Protein AF-A0AAU9CE22-F1 (afdb_monomer_lite)

Organism: NCBI:txid2894156

Radius of gyration: 19.75 Å; c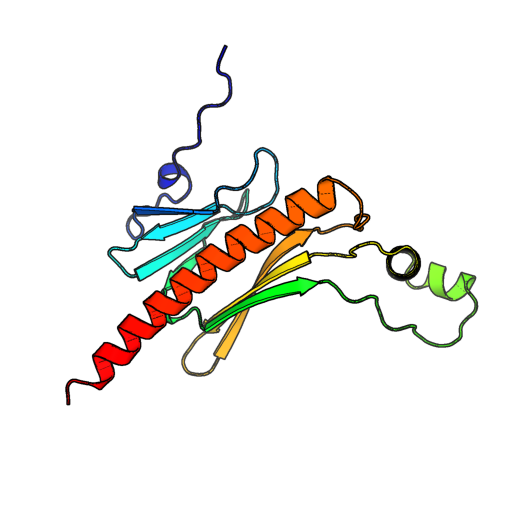hains: 1; bounding box: 42×53×62 Å

pLDDT: mean 87.09, std 14.14, range [36.0, 98.38]

Sequence (170 aa):
MGLFGHKDPQKVFNGPEFTVTSVLFEPPRLSMLPWVVEDASRGLWAVRFPGCEPAVFCDADLLACQIVERAPEPEGNNRDLAARIMANPAAVSRGNAAEKGCCLGLSVALAVRSGAEGVARLEIPVITREVSRDSLAFKSLSGYAEELKGSMDAVIARGAAKSGGAERKE

Foldseek 3Di:
DPPDDDPDVCVVQDDPPADFPDWLADDPPPDQFWTWTDPVVQQKIWTGGVPDHIDIAHLLQWADKDKDFDDQDPPPDPDDPVVVCVVPVPSVVLVVLVVVQWGAWIWIWIFGDDPDPDTDIDIGTQGNGTGHCVDPSVVVSVVSSVSSRVSSVVSNVVSVVVVVVVVPPD

Secondary structure (DSSP, 8-state):
----PPP-HHHHS--TT----EEEE-PPTT--PPEEEEETTTTEEEEE-TTSPPEEEEGGGEEEEEEEEPPPPP--SS--HHHHHHH-HHHHHHHHHHHTTEE--EEEEEEEEETTTEEEEEEEEEE-S-EETTSHHHHHHHHHHHHHHHHHHHHHHHHHHHHHHHTT--

Structure (mmCIF, N/CA/C/O backbone):
data_AF-A0AAU9CE22-F1
#
_entry.id   AF-A0AAU9CE22-F1
#
loop_
_atom_site.group_PDB
_atom_site.id
_atom_site.type_symbol
_atom_site.label_atom_id
_atom_site.label_alt_id
_atom_site.label_comp_id
_atom_site.label_asym_id
_atom_site.label_entity_id
_atom_site.label_seq_id
_atom_site.pdbx_PDB_ins_code
_atom_site.Cartn_x
_atom_site.Cartn_y
_atom_site.Cartn_z
_atom_site.occupancy
_atom_site.B_iso_or_equiv
_atom_site.auth_seq_id
_atom_site.auth_comp_id
_atom_site.auth_asym_id
_atom_site.auth_atom_id
_atom_site.pdbx_PDB_model_num
ATOM 1 N N . MET A 1 1 ? 0.820 35.426 2.625 1.00 39.53 1 MET A N 1
ATOM 2 C CA . MET A 1 1 ? 1.483 34.119 2.422 1.00 39.53 1 MET A CA 1
ATOM 3 C C . MET A 1 1 ? 0.728 33.076 3.229 1.00 39.53 1 MET A C 1
ATOM 5 O O . MET A 1 1 ? 0.456 33.350 4.387 1.00 39.53 1 MET A O 1
ATOM 9 N N . GLY A 1 2 ? 0.366 31.936 2.632 1.00 42.81 2 GLY A N 1
ATOM 10 C CA . GLY A 1 2 ? -0.298 30.828 3.338 1.00 42.81 2 GLY A CA 1
ATOM 11 C C . GLY A 1 2 ? -1.346 30.086 2.502 1.00 42.81 2 GLY A C 1
ATOM 12 O O . GLY A 1 2 ? -2.432 29.821 2.993 1.00 42.81 2 GLY A O 1
ATOM 13 N N . LEU A 1 3 ? -1.063 29.785 1.229 1.00 44.53 3 LEU A N 1
ATOM 14 C CA . LEU A 1 3 ? -2.034 29.202 0.282 1.00 44.53 3 LEU A CA 1
ATOM 15 C C . LEU A 1 3 ? -2.324 27.701 0.483 1.00 44.53 3 LEU A C 1
ATOM 17 O O . LEU A 1 3 ? -3.051 27.112 -0.308 1.00 44.53 3 LEU A O 1
ATOM 21 N N . PHE A 1 4 ? -1.793 27.068 1.532 1.00 53.06 4 PHE A N 1
ATOM 22 C CA . PHE A 1 4 ? -1.958 25.630 1.751 1.00 53.06 4 PHE A CA 1
ATOM 23 C C . PHE A 1 4 ? -2.010 25.304 3.246 1.00 53.06 4 PHE A C 1
ATOM 25 O O . PHE A 1 4 ? -1.014 24.865 3.830 1.00 53.06 4 PHE A O 1
ATOM 32 N N . GLY A 1 5 ? -3.168 25.543 3.865 1.00 53.00 5 GLY A N 1
ATOM 33 C CA . GLY A 1 5 ? -3.475 24.992 5.185 1.00 53.00 5 GLY A CA 1
ATOM 34 C C . GLY A 1 5 ? -3.489 23.461 5.136 1.00 53.00 5 GLY A C 1
ATOM 35 O O . GLY A 1 5 ? -3.856 22.881 4.111 1.00 53.00 5 GLY A O 1
ATOM 36 N N . HIS A 1 6 ? -3.058 22.809 6.219 1.00 60.03 6 HIS A N 1
ATOM 37 C CA . HIS A 1 6 ? -3.251 21.367 6.388 1.00 60.03 6 HIS A CA 1
ATOM 38 C C . HIS A 1 6 ? -4.737 21.042 6.198 1.00 60.03 6 HIS A C 1
ATOM 40 O O . HIS A 1 6 ? -5.604 21.754 6.715 1.00 60.03 6 HIS A O 1
ATOM 46 N N . LYS A 1 7 ? -5.041 20.018 5.393 1.00 66.94 7 LYS A N 1
ATOM 47 C CA . LYS A 1 7 ? -6.426 19.578 5.222 1.00 66.94 7 LYS A CA 1
ATOM 48 C C . LYS A 1 7 ? -6.851 18.921 6.526 1.00 66.94 7 LYS A C 1
ATOM 50 O O . LYS A 1 7 ? -6.201 17.988 6.973 1.00 66.94 7 LYS A O 1
ATOM 55 N N . ASP A 1 8 ? -7.930 19.424 7.113 1.00 79.25 8 ASP A N 1
ATOM 56 C CA . ASP A 1 8 ? -8.574 18.796 8.261 1.00 79.25 8 ASP A CA 1
ATOM 57 C C . ASP A 1 8 ? -8.996 17.365 7.871 1.00 79.25 8 ASP A C 1
ATOM 59 O O . ASP A 1 8 ? -9.853 17.217 6.988 1.00 79.25 8 ASP A O 1
ATOM 63 N N . PRO A 1 9 ? -8.386 16.320 8.461 1.00 78.00 9 PRO A N 1
ATOM 64 C CA . PRO A 1 9 ? -8.634 14.942 8.061 1.00 78.00 9 PRO A CA 1
ATOM 65 C C . PRO A 1 9 ? -10.088 14.535 8.317 1.00 78.00 9 PRO A C 1
ATOM 67 O O . PRO A 1 9 ? -10.634 13.758 7.538 1.00 78.00 9 PRO A O 1
ATOM 70 N N . GLN A 1 10 ? -10.777 15.122 9.305 1.00 81.56 10 GLN A N 1
ATOM 71 C CA . GLN A 1 10 ? -12.192 14.822 9.539 1.00 81.56 10 GLN A CA 1
ATOM 72 C C . GLN A 1 10 ? -13.051 15.208 8.328 1.00 81.56 10 GLN A C 1
ATOM 74 O O . GLN A 1 10 ? -13.906 14.435 7.902 1.00 81.56 10 GLN A O 1
ATOM 79 N N . LYS A 1 11 ? -12.765 16.353 7.692 1.00 76.69 11 LYS A N 1
ATOM 80 C CA . LYS A 1 11 ? -13.483 16.799 6.482 1.00 76.69 11 LYS A CA 1
ATOM 81 C C . LYS A 1 11 ? -13.253 15.885 5.282 1.00 76.69 11 LYS A C 1
ATOM 83 O O . LYS A 1 11 ? -14.065 15.875 4.360 1.00 76.69 11 LYS A O 1
ATOM 88 N N . VAL A 1 12 ? -12.147 15.142 5.275 1.00 71.81 12 VAL A N 1
ATOM 89 C CA . VAL A 1 12 ? -11.807 14.181 4.220 1.00 71.81 12 VAL A CA 1
ATOM 90 C C . VAL A 1 12 ? -12.605 12.878 4.383 1.00 71.81 12 VAL A C 1
ATOM 92 O O . VAL A 1 12 ? -12.948 12.255 3.379 1.00 71.81 12 VAL A O 1
ATOM 95 N N . PHE A 1 13 ? -12.965 12.497 5.611 1.00 74.75 13 PHE A N 1
ATOM 96 C CA . PHE A 1 13 ? -13.646 11.234 5.944 1.00 74.75 13 PHE A CA 1
ATOM 97 C C . PHE A 1 13 ? -15.099 11.411 6.422 1.00 74.75 13 PHE A C 1
ATOM 99 O O . PHE A 1 13 ? -15.637 10.524 7.075 1.00 74.75 13 PHE A O 1
ATOM 106 N N . ASN A 1 14 ? -15.745 12.540 6.100 1.00 65.50 14 ASN A N 1
ATOM 107 C CA . ASN A 1 14 ? -17.093 12.881 6.570 1.00 65.50 14 ASN A CA 1
ATOM 108 C C . ASN A 1 14 ? -18.111 11.728 6.414 1.00 65.50 14 ASN A C 1
ATOM 110 O O . ASN A 1 14 ? -18.531 11.409 5.304 1.00 65.50 14 ASN A O 1
ATOM 114 N N . GLY A 1 15 ? -18.562 11.179 7.546 1.00 60.97 15 GLY A N 1
ATOM 115 C CA . GLY A 1 15 ? -19.659 10.219 7.662 1.00 60.97 15 GLY A CA 1
ATOM 116 C C . GLY A 1 15 ? -20.106 10.086 9.128 1.00 60.97 15 GLY A C 1
ATOM 117 O O . GLY A 1 15 ? -19.284 10.272 10.024 1.00 60.97 15 GLY A O 1
ATOM 118 N N . PRO A 1 16 ? -21.390 9.793 9.414 1.00 59.00 16 PRO A N 1
ATOM 119 C CA . PRO A 1 16 ? -21.904 9.712 10.789 1.00 59.00 16 PRO A CA 1
ATOM 120 C C . PRO A 1 16 ? -21.331 8.530 11.588 1.00 59.00 16 PRO A C 1
ATOM 122 O O . PRO A 1 16 ? -21.406 8.518 12.812 1.00 59.00 16 PRO A O 1
ATOM 125 N N . GLU A 1 17 ? -20.741 7.549 10.903 1.00 76.06 17 GLU A N 1
ATOM 126 C CA . GLU A 1 17 ? -20.229 6.311 11.486 1.00 76.06 17 GLU A CA 1
ATOM 127 C C . GLU A 1 17 ? -18.696 6.234 11.487 1.00 76.06 17 GLU A C 1
ATOM 129 O O . GLU A 1 17 ? -18.153 5.136 11.579 1.00 76.06 17 GLU A O 1
ATOM 134 N N . PHE A 1 18 ? -17.968 7.349 11.402 1.00 85.94 18 PHE A N 1
ATOM 135 C CA . PHE A 1 18 ? -16.509 7.329 11.535 1.00 85.94 18 PHE A CA 1
ATOM 136 C C . PHE A 1 18 ? -15.982 8.655 12.091 1.00 85.94 18 PHE A C 1
ATOM 138 O O . PHE A 1 18 ? -16.210 9.719 11.512 1.00 85.94 18 PHE A O 1
ATOM 145 N N . THR A 1 19 ? -15.264 8.597 13.215 1.00 90.19 19 THR A N 1
ATOM 146 C CA . THR A 1 19 ? -14.616 9.770 13.815 1.00 90.19 19 THR A CA 1
ATOM 147 C C . THR A 1 19 ? -13.109 9.613 13.737 1.00 90.19 19 THR A C 1
ATOM 149 O O . THR A 1 19 ? -12.551 8.687 14.315 1.00 90.19 19 THR A O 1
ATOM 152 N N . VAL A 1 20 ? -12.433 10.535 13.053 1.00 91.88 20 VAL A N 1
ATOM 153 C CA . VAL A 1 20 ? -10.973 10.534 12.977 1.00 91.88 20 VAL A CA 1
ATOM 154 C C . VAL A 1 20 ? -10.410 10.868 14.357 1.00 91.88 20 VAL A C 1
ATOM 156 O O . VAL A 1 20 ? -10.461 12.014 14.802 1.00 91.88 20 VAL A O 1
ATOM 159 N N . THR A 1 21 ? -9.850 9.869 15.033 1.00 92.56 21 THR A N 1
ATOM 160 C CA . THR A 1 21 ? -9.135 10.049 16.303 1.00 92.56 21 THR A CA 1
ATOM 161 C C . THR A 1 21 ? -7.649 10.293 16.088 1.00 92.56 21 THR A C 1
ATOM 163 O O . THR A 1 21 ? -7.027 11.008 16.870 1.00 92.56 21 THR A O 1
ATOM 166 N N . SER A 1 22 ? -7.063 9.705 15.041 1.00 92.88 22 SER A N 1
ATOM 167 C CA . SER A 1 22 ? -5.667 9.941 14.676 1.00 92.88 22 SER A CA 1
ATOM 168 C C . SER A 1 22 ? -5.425 9.703 13.179 1.00 92.88 22 SER A C 1
ATOM 170 O O . SER A 1 22 ? -6.244 9.099 12.477 1.00 92.88 22 SER A O 1
ATOM 172 N N . VAL A 1 23 ? -4.304 10.226 12.681 1.00 94.62 23 VAL A N 1
ATOM 173 C CA . VAL A 1 23 ? -3.848 10.034 11.302 1.00 94.62 23 VAL A CA 1
ATOM 174 C C . VAL A 1 23 ? -2.765 8.963 11.306 1.00 94.62 23 VAL A C 1
ATOM 176 O O . VAL A 1 23 ? -1.726 9.139 11.936 1.00 94.62 23 VAL A O 1
ATOM 179 N N . LEU A 1 24 ? -3.012 7.866 10.591 1.00 96.19 24 LEU A N 1
ATOM 180 C CA . LEU A 1 24 ? -2.061 6.764 10.434 1.00 96.19 24 LEU A CA 1
ATOM 181 C C . LEU A 1 24 ? -1.057 7.032 9.312 1.00 96.19 24 LEU A C 1
ATOM 183 O O . LEU A 1 24 ? 0.073 6.558 9.374 1.00 96.19 24 LEU A O 1
ATOM 187 N N . PHE A 1 25 ? -1.478 7.764 8.281 1.00 96.19 25 PHE A N 1
ATOM 188 C CA . PHE A 1 25 ? -0.624 8.195 7.183 1.00 96.19 25 PHE A CA 1
ATOM 189 C C . PHE A 1 25 ? -1.209 9.447 6.513 1.00 96.19 25 PHE A C 1
ATOM 191 O O . PHE A 1 25 ? -2.344 9.429 6.018 1.00 96.19 25 PHE A O 1
ATOM 198 N N . GLU A 1 26 ? -0.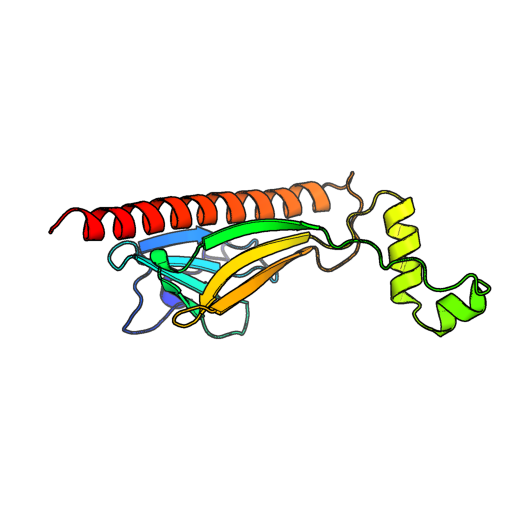425 10.529 6.489 1.00 93.31 26 GLU A N 1
ATOM 199 C CA . GLU A 1 26 ? -0.729 11.749 5.733 1.00 93.31 26 GLU A CA 1
ATOM 200 C C . GLU A 1 26 ? 0.029 11.710 4.395 1.00 93.31 26 GLU A C 1
ATOM 202 O O . GLU A 1 26 ? 1.261 11.745 4.379 1.00 93.31 26 GLU A O 1
ATOM 207 N N . PRO A 1 27 ? -0.670 11.655 3.248 1.00 91.31 27 PRO A N 1
ATOM 208 C CA . PRO A 1 27 ? -0.008 11.567 1.965 1.00 91.31 27 PRO A CA 1
ATOM 209 C C . PRO A 1 27 ? 0.721 12.878 1.644 1.00 91.31 27 PRO A C 1
ATOM 211 O O . PRO A 1 27 ? 0.196 13.973 1.891 1.00 91.31 27 PRO A O 1
ATOM 214 N N . PRO A 1 28 ? 1.886 12.801 0.980 1.00 90.06 28 PRO A N 1
ATOM 215 C CA . PRO A 1 28 ? 2.575 13.975 0.471 1.00 90.06 28 PRO A CA 1
ATOM 216 C C . PRO A 1 28 ? 1.665 14.802 -0.432 1.00 90.06 28 PRO A C 1
ATOM 218 O O . PRO A 1 28 ? 0.849 14.275 -1.201 1.00 90.06 28 PRO A O 1
ATOM 221 N N . ARG A 1 29 ? 1.839 16.124 -0.386 1.00 84.88 29 ARG A N 1
ATOM 222 C CA . ARG A 1 29 ? 1.069 17.048 -1.225 1.00 84.88 29 ARG A CA 1
ATOM 223 C C . ARG A 1 29 ? 1.241 16.697 -2.702 1.00 84.88 29 ARG A C 1
ATOM 225 O O . ARG A 1 29 ? 2.346 16.414 -3.149 1.00 84.88 29 ARG A O 1
ATOM 232 N N . LEU A 1 30 ? 0.139 16.776 -3.450 1.00 82.75 30 LEU A N 1
ATOM 233 C CA . LEU A 1 30 ? 0.073 16.476 -4.888 1.00 82.75 30 LEU A CA 1
ATOM 234 C C . LEU A 1 30 ? 0.407 15.016 -5.259 1.00 82.75 30 LEU A C 1
ATOM 236 O O . LEU A 1 30 ? 0.545 14.715 -6.443 1.00 82.75 30 LEU A O 1
ATOM 240 N N . SER A 1 31 ? 0.506 14.104 -4.286 1.00 87.25 31 SER A N 1
ATOM 241 C CA . SER A 1 31 ? 0.623 12.670 -4.557 1.00 87.25 31 SER A CA 1
ATOM 242 C C . SER A 1 31 ? -0.745 12.023 -4.808 1.00 87.25 31 SER A C 1
ATOM 244 O O . SER A 1 31 ? -1.791 12.579 -4.469 1.00 87.25 31 SER A O 1
ATOM 246 N N . MET A 1 32 ? -0.725 10.827 -5.402 1.00 89.50 32 MET A N 1
ATOM 247 C CA . MET A 1 32 ? -1.904 9.959 -5.548 1.00 89.50 32 MET A CA 1
ATOM 248 C C . MET A 1 32 ? -2.066 8.982 -4.374 1.00 89.50 32 MET A C 1
ATOM 250 O O . MET A 1 32 ? -2.943 8.120 -4.407 1.00 89.50 32 MET A O 1
ATOM 254 N N . LEU A 1 33 ? -1.211 9.094 -3.352 1.00 94.31 33 LEU A N 1
ATOM 255 C CA . LEU A 1 33 ? -1.285 8.247 -2.172 1.00 94.31 33 LEU A CA 1
ATOM 256 C C . LEU A 1 33 ? -2.545 8.574 -1.361 1.00 94.31 33 LEU A C 1
ATOM 258 O O . LEU A 1 33 ? -2.980 9.732 -1.329 1.00 94.31 33 LEU A O 1
ATOM 262 N N . PRO A 1 34 ? -3.155 7.568 -0.720 1.00 94.31 34 PRO A N 1
ATOM 263 C CA . PRO A 1 34 ? -4.359 7.782 0.050 1.00 94.31 34 PRO A CA 1
ATOM 264 C C . PRO A 1 34 ? -4.043 8.431 1.395 1.00 94.31 34 PRO A C 1
ATOM 266 O O . PRO A 1 34 ? -2.941 8.309 1.923 1.00 94.31 34 PRO A O 1
ATOM 269 N N . TRP A 1 35 ? -5.053 9.059 1.982 1.00 94.12 35 TRP A N 1
ATOM 270 C CA . TRP A 1 35 ? -5.068 9.261 3.426 1.00 94.12 35 TRP A CA 1
ATOM 271 C C . TRP A 1 35 ? -5.380 7.949 4.127 1.00 94.12 35 TRP A C 1
ATOM 273 O O . TRP A 1 35 ? -6.249 7.207 3.659 1.00 94.12 35 TRP A O 1
ATOM 283 N N . VAL A 1 36 ? -4.722 7.706 5.260 1.00 96.06 36 VAL A N 1
ATOM 284 C CA . VAL A 1 36 ? -5.076 6.610 6.165 1.00 96.06 36 VAL A CA 1
ATOM 285 C C . VAL A 1 36 ? -5.255 7.158 7.571 1.00 96.06 36 VAL A C 1
ATOM 287 O O . VAL A 1 36 ? -4.404 7.879 8.090 1.00 96.06 36 VAL A O 1
ATOM 290 N N . VAL A 1 37 ? -6.390 6.847 8.179 1.00 95.38 37 VAL A N 1
ATOM 291 C CA . VAL A 1 37 ? -6.817 7.389 9.473 1.00 95.38 37 VAL A CA 1
ATOM 292 C C . VAL A 1 37 ? -7.449 6.290 10.313 1.00 95.38 37 VAL A C 1
ATOM 294 O O . VAL A 1 37 ? -7.853 5.257 9.781 1.00 95.38 37 VAL A O 1
ATOM 297 N N . GLU A 1 38 ? -7.574 6.525 11.613 1.00 94.75 38 GLU A N 1
ATOM 298 C CA . GLU A 1 38 ? -8.258 5.611 12.527 1.00 94.75 38 GLU A CA 1
ATOM 299 C C . GLU A 1 38 ? -9.334 6.300 13.358 1.00 94.75 38 GLU A C 1
ATOM 301 O O . GLU A 1 38 ? -9.226 7.479 13.700 1.00 94.75 38 GLU A O 1
ATOM 306 N N . ASP A 1 39 ? -10.335 5.499 13.712 1.00 94.25 39 ASP A N 1
ATOM 307 C CA . ASP A 1 39 ? -11.249 5.695 14.827 1.00 94.25 39 ASP A CA 1
ATOM 308 C C . ASP A 1 39 ? -10.901 4.638 15.889 1.00 94.25 39 ASP A C 1
ATOM 310 O O . ASP A 1 39 ? -11.462 3.535 15.949 1.00 94.25 39 ASP A O 1
ATOM 314 N N . ALA A 1 40 ? -9.914 4.959 16.725 1.00 92.12 40 ALA A N 1
ATOM 315 C CA . ALA A 1 40 ? -9.377 4.052 17.735 1.00 92.12 40 ALA A CA 1
ATOM 316 C C . ALA A 1 40 ? -10.434 3.648 18.775 1.00 92.12 40 ALA A C 1
ATOM 318 O O . ALA A 1 40 ? -10.374 2.541 19.320 1.00 92.12 40 ALA A O 1
ATOM 319 N N . SER A 1 41 ? -11.421 4.522 19.016 1.00 90.94 41 SER A N 1
ATOM 320 C CA . SER A 1 41 ? -12.513 4.287 19.965 1.00 90.94 41 SER A CA 1
ATOM 321 C C . SER A 1 41 ? -13.394 3.109 19.552 1.00 90.94 41 SER A C 1
ATOM 323 O O . SER A 1 41 ? -13.925 2.395 20.403 1.00 90.94 41 SER A O 1
ATOM 325 N N . ARG A 1 42 ? -13.487 2.861 18.242 1.00 91.25 42 ARG A N 1
ATOM 326 C CA . ARG A 1 42 ? -14.291 1.787 17.651 1.00 91.25 42 ARG A CA 1
ATOM 327 C C . ARG A 1 42 ? -13.454 0.674 17.035 1.00 91.25 42 ARG A C 1
ATOM 329 O O . ARG A 1 42 ? -14.011 -0.336 16.622 1.00 91.25 42 ARG A O 1
ATOM 336 N N . GLY A 1 43 ? -12.129 0.823 17.023 1.00 94.12 43 GLY A N 1
ATOM 337 C CA . GLY A 1 43 ? -11.225 -0.130 16.380 1.00 94.12 43 GLY A CA 1
ATOM 338 C C . GLY A 1 43 ? -11.453 -0.202 14.877 1.00 94.12 43 GLY A C 1
ATOM 339 O O . GLY A 1 43 ? -11.510 -1.300 14.324 1.00 94.12 43 GLY A O 1
ATOM 340 N N . LEU A 1 44 ? -11.659 0.961 14.260 1.00 94.75 44 LEU A N 1
ATOM 341 C CA . LEU A 1 44 ? -11.813 1.099 12.823 1.00 94.75 44 LEU A CA 1
ATOM 342 C C . LEU A 1 44 ? -10.639 1.888 12.258 1.00 94.75 44 LEU A C 1
ATOM 344 O O . LEU A 1 44 ? -10.120 2.810 12.889 1.00 94.75 44 LEU A O 1
ATOM 348 N N . TRP A 1 45 ? -10.307 1.604 11.012 1.00 95.50 45 TRP A N 1
ATOM 349 C CA . TRP A 1 45 ? -9.415 2.419 10.209 1.00 95.50 45 TRP A CA 1
ATOM 350 C C . TRP A 1 45 ? -10.029 2.640 8.835 1.00 95.50 45 TRP A C 1
ATOM 352 O O . TRP A 1 45 ? -10.896 1.889 8.388 1.00 95.50 45 TRP A O 1
ATOM 362 N N . ALA A 1 46 ? -9.619 3.712 8.172 1.00 94.62 46 ALA A N 1
ATOM 363 C CA . ALA A 1 46 ? -10.151 4.068 6.874 1.00 94.62 46 ALA A CA 1
ATOM 364 C C . ALA A 1 46 ? -9.044 4.515 5.930 1.00 94.62 46 ALA A C 1
ATOM 366 O O . ALA A 1 46 ? -8.086 5.176 6.330 1.00 94.62 46 ALA A O 1
ATOM 367 N N . VAL A 1 47 ? -9.217 4.179 4.656 1.00 94.50 47 VAL A N 1
ATOM 368 C CA . VAL A 1 47 ? -8.360 4.604 3.551 1.00 94.50 47 VAL A CA 1
ATOM 369 C C . VAL A 1 47 ? -9.184 5.433 2.577 1.00 94.50 47 VAL A C 1
ATOM 371 O O . VAL A 1 47 ? -10.302 5.059 2.218 1.00 94.50 47 VAL A O 1
ATOM 374 N N . ARG A 1 48 ? -8.642 6.560 2.119 1.00 92.56 48 ARG A N 1
ATOM 375 C CA . ARG A 1 48 ? -9.279 7.368 1.074 1.00 92.56 48 ARG A CA 1
ATOM 376 C C . ARG A 1 48 ? -8.275 7.769 0.010 1.00 92.56 48 ARG A C 1
ATOM 378 O O . ARG A 1 48 ? -7.407 8.609 0.251 1.00 92.56 48 ARG A O 1
ATOM 385 N N . PHE A 1 49 ? -8.444 7.220 -1.188 1.00 91.44 49 PHE A N 1
ATOM 386 C CA . PHE A 1 49 ? -7.724 7.681 -2.371 1.00 91.44 49 PHE A CA 1
ATOM 387 C C . PHE A 1 49 ? -8.267 9.030 -2.863 1.00 91.44 49 PHE A C 1
ATOM 389 O O . PHE A 1 49 ? -9.465 9.307 -2.718 1.00 91.44 49 PHE A O 1
ATOM 396 N N . PRO A 1 50 ? -7.421 9.882 -3.471 1.00 88.81 50 PRO A N 1
ATOM 397 C CA . PRO A 1 50 ? -7.880 11.123 -4.084 1.00 88.81 50 PRO A CA 1
ATOM 398 C C . PRO A 1 50 ? -9.022 10.880 -5.083 1.00 88.81 50 PRO A C 1
ATOM 400 O O . PRO A 1 50 ? -8.882 10.098 -6.016 1.00 88.81 50 PRO A O 1
ATOM 403 N N . GLY A 1 51 ? -10.157 11.560 -4.888 1.00 87.25 51 GLY A N 1
ATOM 404 C CA . GLY A 1 51 ? -11.333 11.448 -5.764 1.00 87.25 51 GLY A CA 1
ATOM 405 C C . GLY A 1 51 ? -12.231 10.227 -5.523 1.00 87.25 51 GLY A C 1
ATOM 406 O O . GLY A 1 51 ? -13.280 10.135 -6.152 1.00 87.25 51 GLY A O 1
ATOM 407 N N . CYS A 1 52 ? -11.873 9.327 -4.606 1.00 87.88 52 CYS A N 1
ATOM 408 C CA . CYS A 1 52 ? -12.692 8.172 -4.230 1.00 87.88 52 CYS A CA 1
ATOM 409 C C . CYS A 1 52 ? -13.413 8.414 -2.901 1.00 87.88 52 CYS A C 1
ATOM 411 O O . CYS A 1 52 ? -12.974 9.247 -2.104 1.00 87.88 52 CYS A O 1
ATOM 413 N N . GLU A 1 53 ? -14.492 7.673 -2.650 1.00 88.88 53 GLU A N 1
ATOM 414 C CA . GLU A 1 53 ? -15.084 7.585 -1.312 1.00 88.88 53 GLU A CA 1
ATOM 415 C C . GLU A 1 53 ? -14.168 6.806 -0.351 1.00 88.88 53 GLU A C 1
ATOM 417 O O . GLU A 1 53 ? -13.385 5.963 -0.806 1.00 88.88 53 GLU A O 1
ATOM 422 N N . PRO A 1 54 ? -14.214 7.086 0.966 1.00 90.00 54 PRO A N 1
ATOM 423 C CA . PRO A 1 54 ? -13.435 6.342 1.941 1.00 90.00 54 PRO A CA 1
ATOM 424 C C . PRO A 1 54 ? -13.916 4.895 2.046 1.00 90.00 54 PRO A C 1
ATOM 426 O O . PRO A 1 54 ? -15.117 4.636 2.105 1.00 90.00 54 PRO A O 1
ATOM 429 N N . ALA A 1 55 ? -12.975 3.962 2.145 1.00 91.12 55 ALA A N 1
ATOM 430 C CA . ALA A 1 55 ? -13.253 2.595 2.561 1.00 91.12 55 ALA A CA 1
ATOM 431 C C . ALA A 1 55 ? -12.879 2.441 4.039 1.00 91.12 55 ALA A C 1
ATOM 433 O O . ALA A 1 55 ? -11.770 2.806 4.432 1.00 91.12 55 ALA A O 1
ATOM 434 N N . VAL A 1 56 ? -13.811 1.927 4.840 1.00 93.00 56 VAL A N 1
ATOM 435 C CA . VAL A 1 56 ? -13.671 1.742 6.291 1.00 93.00 56 VAL A CA 1
ATOM 436 C C . VAL A 1 56 ? -13.564 0.251 6.598 1.00 93.00 56 VAL A C 1
ATOM 438 O O . VAL A 1 56 ? -14.291 -0.556 6.021 1.00 93.00 56 VAL A O 1
ATOM 441 N N . PHE A 1 57 ? -12.672 -0.103 7.515 1.00 94.00 57 PHE A N 1
ATOM 442 C CA . PHE A 1 57 ? -12.343 -1.472 7.894 1.00 94.00 57 PHE A CA 1
ATOM 443 C C . PHE A 1 57 ? -12.212 -1.593 9.411 1.00 94.00 57 PHE A C 1
ATOM 445 O O . PHE A 1 57 ? -11.893 -0.619 10.093 1.00 94.00 57 PHE A O 1
ATOM 452 N N . CYS A 1 58 ? -12.403 -2.800 9.940 1.00 94.50 58 CYS A N 1
ATOM 453 C CA . CYS A 1 58 ? -12.093 -3.102 11.333 1.00 94.50 58 CYS A CA 1
ATOM 454 C C . CYS A 1 58 ? -10.603 -3.427 11.499 1.00 94.50 58 CYS A C 1
ATOM 456 O O . CYS A 1 58 ? -10.003 -4.094 10.654 1.00 94.50 58 CYS A O 1
ATOM 458 N N . ASP A 1 59 ? -10.022 -3.040 12.635 1.00 95.62 59 ASP A N 1
ATOM 459 C CA . ASP A 1 59 ? -8.653 -3.415 13.016 1.00 95.62 59 ASP A CA 1
ATOM 460 C C . ASP A 1 59 ? -8.476 -4.944 13.016 1.00 95.62 59 ASP A C 1
ATOM 462 O O . ASP A 1 59 ? -7.465 -5.461 12.553 1.00 95.62 59 ASP A O 1
ATOM 466 N N . ALA A 1 60 ? -9.478 -5.673 13.524 1.00 94.94 60 ALA A N 1
ATOM 467 C CA . ALA A 1 60 ? -9.451 -7.132 13.665 1.00 94.94 60 ALA A CA 1
ATOM 468 C C . ALA A 1 60 ? -9.475 -7.886 12.322 1.00 94.94 60 ALA A C 1
ATOM 470 O O . ALA A 1 60 ? -9.101 -9.059 12.270 1.00 94.94 60 ALA A O 1
ATOM 471 N N . ASP A 1 61 ? -9.898 -7.220 11.246 1.00 95.19 61 ASP A N 1
ATOM 472 C CA . ASP A 1 61 ? -9.943 -7.808 9.910 1.00 95.19 61 ASP A CA 1
ATOM 473 C C . ASP A 1 61 ? -8.626 -7.628 9.155 1.00 95.19 61 ASP A C 1
ATOM 475 O O . ASP A 1 61 ? -8.409 -8.301 8.151 1.00 95.19 61 ASP A O 1
ATOM 479 N N . LEU A 1 62 ? -7.722 -6.760 9.617 1.00 96.44 62 LEU A N 1
ATOM 480 C CA . LEU A 1 62 ? -6.414 -6.598 8.995 1.00 96.44 62 LEU A CA 1
ATOM 481 C C . LEU A 1 62 ? -5.470 -7.710 9.472 1.00 96.44 62 LEU A C 1
ATOM 483 O O . LEU A 1 62 ? -5.079 -7.766 10.635 1.00 96.44 62 LEU A O 1
ATOM 487 N N . LEU A 1 63 ? -5.109 -8.610 8.558 1.00 96.12 63 LEU A N 1
ATOM 488 C CA . LEU A 1 63 ? -4.383 -9.844 8.870 1.00 96.12 63 LEU A CA 1
ATOM 489 C C . LEU A 1 63 ? -2.877 -9.718 8.643 1.00 96.12 63 LEU A C 1
ATOM 491 O O . LEU A 1 63 ? -2.084 -10.281 9.393 1.00 96.12 63 LEU A O 1
ATOM 495 N N . ALA A 1 64 ? -2.478 -9.023 7.578 1.00 97.12 64 ALA A N 1
ATOM 496 C CA . ALA A 1 64 ? -1.077 -8.865 7.214 1.00 97.12 64 ALA A CA 1
ATOM 497 C C . ALA A 1 64 ? -0.850 -7.589 6.404 1.00 97.12 64 ALA A C 1
ATOM 499 O O . ALA A 1 64 ? -1.726 -7.137 5.665 1.00 97.12 64 ALA A O 1
ATOM 500 N N . CYS A 1 65 ? 0.363 -7.053 6.509 1.00 98.31 65 CYS A N 1
ATOM 501 C CA . CYS A 1 65 ? 0.828 -5.902 5.752 1.00 98.31 65 CYS A CA 1
ATOM 502 C C . CYS A 1 65 ? 2.235 -6.178 5.217 1.00 98.31 65 CYS A C 1
ATOM 504 O O . CYS A 1 65 ? 3.146 -6.527 5.974 1.00 98.31 65 CYS A O 1
ATOM 506 N N . GLN A 1 66 ? 2.434 -6.006 3.914 1.00 98.12 66 GLN A N 1
ATOM 507 C CA . GLN A 1 66 ? 3.725 -6.226 3.267 1.00 98.12 66 GLN A CA 1
ATOM 508 C C . GLN A 1 66 ? 4.013 -5.162 2.214 1.00 98.12 66 GLN A C 1
ATOM 510 O O . GLN A 1 66 ? 3.123 -4.721 1.490 1.00 98.12 66 GLN A O 1
ATOM 515 N N . ILE A 1 67 ? 5.283 -4.788 2.093 1.00 98.38 67 ILE A N 1
ATOM 516 C CA . ILE A 1 67 ? 5.762 -4.010 0.953 1.00 98.38 67 ILE A CA 1
ATOM 517 C C . ILE A 1 67 ? 6.073 -4.999 -0.168 1.00 98.38 67 ILE A C 1
ATOM 519 O O . ILE A 1 67 ? 6.808 -5.965 0.030 1.00 98.38 67 ILE A O 1
ATOM 523 N N . VAL A 1 68 ? 5.486 -4.770 -1.337 1.00 97.75 68 VAL A N 1
ATOM 524 C CA . VAL A 1 68 ? 5.619 -5.631 -2.510 1.00 97.75 68 VAL A CA 1
ATOM 525 C C . VAL A 1 68 ? 6.217 -4.830 -3.645 1.00 97.75 68 VAL A C 1
ATOM 527 O O . VAL A 1 68 ? 5.647 -3.831 -4.088 1.00 97.75 68 VAL A O 1
ATOM 530 N N . GLU A 1 69 ? 7.350 -5.302 -4.146 1.00 95.56 69 GLU A N 1
ATOM 531 C CA . GLU A 1 69 ? 7.910 -4.815 -5.397 1.00 95.56 69 GLU A CA 1
ATOM 532 C C . GLU A 1 69 ? 7.332 -5.585 -6.585 1.00 95.56 69 GLU A C 1
ATOM 534 O O . GLU A 1 69 ? 7.149 -6.804 -6.544 1.00 95.56 69 GLU A O 1
ATOM 539 N N . ARG A 1 70 ? 7.051 -4.866 -7.673 1.00 93.69 70 ARG A N 1
ATOM 540 C CA . ARG A 1 70 ? 6.629 -5.477 -8.932 1.00 93.69 70 ARG A CA 1
ATOM 541 C C . ARG A 1 70 ? 7.807 -6.236 -9.537 1.00 93.69 70 ARG A C 1
ATOM 543 O O . ARG A 1 70 ? 8.806 -5.629 -9.920 1.00 93.69 70 ARG A O 1
ATOM 550 N N . ALA A 1 71 ? 7.645 -7.545 -9.688 1.00 88.69 71 ALA A N 1
ATOM 551 C CA . ALA A 1 71 ? 8.593 -8.369 -10.421 1.00 88.69 71 ALA A CA 1
ATOM 552 C C . ALA A 1 71 ? 8.606 -8.000 -11.920 1.00 88.69 71 ALA A C 1
ATOM 554 O O . ALA A 1 71 ? 7.568 -7.593 -12.463 1.00 88.69 71 ALA A O 1
ATOM 555 N N . PRO A 1 72 ? 9.754 -8.142 -12.607 1.00 84.88 72 PRO A N 1
ATOM 556 C CA . PRO A 1 72 ? 9.772 -8.098 -14.062 1.00 84.88 72 PRO A CA 1
ATOM 557 C C . PRO A 1 72 ? 8.858 -9.191 -14.619 1.00 84.88 72 PRO A C 1
ATOM 559 O O . PRO A 1 72 ? 8.692 -10.252 -14.012 1.00 84.88 72 PRO A O 1
ATOM 562 N N . GLU A 1 73 ? 8.245 -8.927 -15.771 1.00 81.25 73 GLU A N 1
ATOM 563 C CA . GLU A 1 73 ? 7.504 -9.982 -16.457 1.00 81.25 73 GLU A CA 1
ATOM 564 C C . GLU A 1 73 ? 8.480 -11.091 -16.862 1.00 81.25 73 GLU A C 1
ATOM 566 O O . GLU A 1 73 ? 9.588 -10.778 -17.310 1.00 81.25 73 GLU A O 1
ATOM 571 N N . PRO A 1 74 ? 8.101 -12.371 -16.693 1.00 72.00 74 PRO A N 1
ATOM 572 C CA . PRO A 1 74 ? 8.959 -13.471 -17.097 1.00 72.00 74 PRO A CA 1
ATOM 573 C C . PRO A 1 74 ? 9.267 -13.336 -18.587 1.00 72.00 74 PRO A C 1
ATOM 575 O O . PRO A 1 74 ? 8.393 -12.964 -19.376 1.00 72.00 74 PRO A O 1
ATOM 578 N N . GLU A 1 75 ? 10.505 -13.633 -18.976 1.00 64.94 75 GLU A N 1
ATOM 579 C CA . GLU A 1 75 ? 10.897 -13.603 -20.379 1.00 64.94 75 GLU A CA 1
ATOM 580 C C . GLU A 1 75 ? 10.053 -14.613 -21.168 1.00 64.94 75 GLU A C 1
ATOM 582 O O . GLU A 1 75 ? 10.278 -15.821 -21.139 1.00 64.94 75 GLU A O 1
ATOM 587 N N . GLY A 1 76 ? 9.016 -14.121 -21.848 1.00 62.06 76 GLY A N 1
ATOM 588 C CA . GLY A 1 76 ? 8.242 -14.926 -22.783 1.00 62.06 76 GLY A CA 1
ATOM 589 C C . GLY A 1 76 ? 9.118 -15.331 -23.966 1.00 62.06 76 GLY A C 1
ATOM 590 O O . GLY A 1 76 ? 9.923 -14.514 -24.400 1.00 62.06 76 GLY A O 1
ATOM 591 N N . ASN A 1 77 ? 8.925 -16.574 -24.440 1.00 62.56 77 ASN A N 1
ATOM 592 C CA . ASN A 1 77 ? 9.547 -17.288 -25.573 1.00 62.56 77 ASN A CA 1
ATOM 593 C C . ASN A 1 77 ? 10.651 -16.549 -26.344 1.00 62.56 77 ASN A C 1
ATOM 595 O O . ASN A 1 77 ? 10.409 -15.434 -26.790 1.00 62.56 77 ASN A O 1
ATOM 599 N N . ASN A 1 78 ? 11.761 -17.254 -26.629 1.00 65.25 78 ASN A N 1
ATOM 600 C CA . ASN A 1 78 ? 12.979 -16.860 -27.373 1.00 65.25 78 ASN A CA 1
ATOM 601 C C . ASN A 1 78 ? 12.724 -16.307 -28.804 1.00 65.25 78 ASN A C 1
ATOM 603 O O . ASN A 1 78 ? 13.214 -16.823 -29.806 1.00 65.25 78 ASN A O 1
ATOM 607 N N . ARG A 1 79 ? 11.860 -15.299 -28.905 1.00 71.75 79 ARG A N 1
ATOM 608 C CA . ARG A 1 79 ? 11.460 -14.547 -30.086 1.00 71.75 79 ARG A CA 1
ATOM 609 C C . ARG A 1 79 ? 12.457 -13.416 -30.262 1.00 71.75 79 ARG A C 1
ATOM 611 O O . ARG A 1 79 ? 12.921 -12.833 -29.282 1.00 71.75 79 ARG A O 1
ATOM 618 N N . ASP A 1 80 ? 12.704 -13.065 -31.516 1.00 87.25 80 ASP A N 1
ATOM 619 C CA . ASP A 1 80 ? 13.498 -11.891 -31.853 1.00 87.25 80 ASP A CA 1
ATOM 620 C C . ASP A 1 80 ? 12.941 -10.610 -31.192 1.00 87.25 80 ASP A C 1
ATOM 622 O O . ASP A 1 80 ? 11.733 -10.478 -30.948 1.00 87.25 80 ASP A O 1
ATOM 626 N N . LEU A 1 81 ? 13.832 -9.662 -30.890 1.00 86.81 81 LEU A N 1
ATOM 627 C CA . LEU A 1 81 ? 13.534 -8.439 -30.143 1.00 86.81 81 LEU A CA 1
ATOM 628 C C . LEU A 1 81 ? 12.390 -7.636 -30.779 1.00 86.81 81 LEU A C 1
ATOM 630 O O . LEU A 1 81 ? 11.516 -7.145 -30.060 1.00 86.81 81 LEU A O 1
ATOM 634 N N . ALA A 1 82 ? 12.345 -7.551 -32.112 1.00 89.12 82 ALA A N 1
ATOM 635 C CA . ALA A 1 82 ? 11.286 -6.836 -32.819 1.00 89.12 82 ALA A CA 1
ATOM 636 C C . ALA A 1 82 ? 9.897 -7.426 -32.514 1.00 89.12 82 ALA A C 1
ATOM 638 O O . ALA A 1 82 ? 8.950 -6.690 -32.236 1.00 89.12 82 ALA A O 1
ATOM 639 N N . ALA A 1 83 ? 9.779 -8.757 -32.471 1.00 89.75 83 ALA A N 1
ATOM 640 C CA . ALA A 1 83 ? 8.523 -9.434 -32.157 1.00 89.75 83 ALA A CA 1
ATOM 641 C C . ALA A 1 83 ? 8.093 -9.227 -30.694 1.00 89.75 83 ALA A C 1
ATOM 643 O O . ALA A 1 83 ? 6.899 -9.112 -30.413 1.00 89.75 83 ALA A O 1
ATOM 644 N N . ARG A 1 84 ? 9.049 -9.144 -29.758 1.00 87.19 84 ARG A N 1
ATOM 645 C CA . ARG A 1 84 ? 8.772 -8.848 -28.340 1.00 87.19 84 ARG A CA 1
ATOM 646 C C . ARG A 1 84 ? 8.256 -7.419 -28.156 1.00 87.19 84 ARG A C 1
ATOM 648 O O . ARG A 1 84 ? 7.260 -7.222 -27.462 1.00 87.19 84 ARG A O 1
ATOM 655 N N . ILE A 1 85 ? 8.888 -6.445 -28.815 1.00 90.00 85 ILE A N 1
ATOM 656 C CA . ILE A 1 85 ? 8.472 -5.033 -28.775 1.00 90.00 85 ILE A CA 1
ATOM 657 C C . ILE A 1 85 ? 7.074 -4.865 -29.371 1.00 90.00 85 ILE A C 1
ATOM 659 O O . ILE A 1 85 ? 6.243 -4.194 -28.769 1.00 90.00 85 ILE A O 1
ATOM 663 N N . MET A 1 86 ? 6.793 -5.503 -30.511 1.00 90.44 86 MET A N 1
ATOM 664 C CA . MET A 1 86 ? 5.470 -5.441 -31.141 1.00 90.44 86 MET A CA 1
ATOM 665 C C . MET A 1 86 ? 4.370 -6.063 -30.272 1.00 90.44 86 MET A C 1
ATOM 667 O O . MET A 1 86 ? 3.238 -5.591 -30.297 1.00 90.44 86 MET A O 1
ATOM 671 N N . ALA A 1 87 ? 4.687 -7.109 -29.502 1.00 90.25 87 ALA A N 1
ATOM 672 C CA . ALA A 1 87 ? 3.718 -7.771 -28.633 1.00 90.25 87 ALA A CA 1
ATOM 673 C C . ALA A 1 87 ? 3.423 -6.973 -27.354 1.00 90.25 87 ALA A C 1
ATOM 675 O O . ALA A 1 87 ? 2.264 -6.833 -26.971 1.00 90.25 87 ALA A O 1
ATOM 676 N N . ASN A 1 88 ? 4.460 -6.478 -26.670 1.00 89.19 88 ASN A N 1
ATOM 677 C CA . ASN A 1 88 ? 4.301 -5.700 -25.444 1.00 89.19 88 ASN A CA 1
ATOM 678 C C . ASN A 1 88 ? 5.521 -4.787 -25.208 1.00 89.19 88 ASN A C 1
ATOM 680 O O . ASN A 1 88 ? 6.466 -5.175 -24.509 1.00 89.19 88 ASN A O 1
ATOM 684 N N . PRO A 1 89 ? 5.511 -3.550 -25.736 1.00 89.56 89 PRO A N 1
ATOM 685 C CA . PRO A 1 89 ? 6.648 -2.643 -25.593 1.00 89.56 89 PRO A CA 1
ATOM 686 C C . PRO A 1 89 ? 6.875 -2.233 -24.130 1.00 89.56 89 PRO A C 1
ATOM 688 O O . PRO A 1 89 ? 8.015 -2.025 -23.714 1.00 89.56 89 PRO A O 1
ATOM 691 N N . ALA A 1 90 ? 5.814 -2.178 -23.316 1.00 88.88 90 ALA A N 1
ATOM 692 C CA . ALA A 1 90 ? 5.911 -1.843 -21.897 1.00 88.88 90 ALA A CA 1
ATOM 693 C C . ALA A 1 90 ? 6.587 -2.954 -21.076 1.00 88.88 90 ALA A C 1
ATOM 695 O O . ALA A 1 90 ? 7.307 -2.655 -20.125 1.00 88.88 90 ALA A O 1
ATOM 696 N N . ALA A 1 91 ? 6.377 -4.227 -21.422 1.00 88.44 91 ALA A N 1
ATOM 697 C CA . ALA A 1 91 ? 7.084 -5.339 -20.786 1.00 88.44 91 ALA A CA 1
ATOM 698 C C . ALA A 1 91 ? 8.576 -5.331 -21.128 1.00 88.44 91 ALA A C 1
ATOM 700 O O . ALA A 1 91 ? 9.402 -5.454 -20.228 1.00 88.44 91 ALA A O 1
ATOM 701 N N . VAL A 1 92 ? 8.929 -5.100 -22.400 1.00 89.19 92 VAL A N 1
ATOM 702 C CA . VAL A 1 92 ? 10.336 -4.977 -22.822 1.00 89.19 92 VAL A CA 1
ATOM 703 C C . VAL A 1 92 ? 11.014 -3.803 -22.112 1.00 89.19 92 VAL A C 1
ATOM 705 O O . VAL A 1 92 ? 12.102 -3.960 -21.563 1.00 89.19 92 VAL A O 1
ATOM 708 N N . SER A 1 93 ? 10.357 -2.639 -22.051 1.00 89.50 93 SER A N 1
ATOM 709 C CA . SER A 1 93 ? 10.902 -1.475 -21.341 1.00 89.50 93 SER A CA 1
ATOM 710 C C . SER A 1 93 ? 11.122 -1.754 -19.853 1.00 89.50 93 SER A C 1
ATOM 712 O O . SER A 1 93 ? 12.136 -1.330 -19.300 1.00 89.50 93 SER A O 1
ATOM 714 N N . ARG A 1 94 ? 10.203 -2.480 -19.204 1.00 90.12 94 ARG A N 1
ATOM 715 C CA . ARG A 1 94 ? 10.348 -2.878 -17.797 1.00 90.12 94 ARG A CA 1
ATOM 716 C C . ARG A 1 94 ? 11.474 -3.878 -17.586 1.00 90.12 94 ARG A C 1
ATOM 718 O O . ARG A 1 94 ? 12.213 -3.724 -16.621 1.00 90.12 94 ARG A O 1
ATOM 725 N N . GLY A 1 95 ? 11.635 -4.852 -18.481 1.00 89.62 95 GLY A N 1
ATOM 726 C CA . GLY A 1 95 ? 12.765 -5.786 -18.449 1.00 89.62 95 GLY A CA 1
ATOM 727 C C . GLY A 1 95 ? 14.100 -5.040 -18.478 1.00 89.62 95 GLY A C 1
ATOM 728 O O . GLY A 1 95 ? 14.899 -5.162 -17.554 1.00 89.62 95 GLY A O 1
ATOM 729 N N . ASN A 1 96 ? 14.265 -4.136 -19.446 1.00 90.25 96 ASN A N 1
ATOM 730 C CA . ASN A 1 96 ? 15.463 -3.298 -19.554 1.00 90.25 96 ASN A CA 1
ATOM 731 C C . ASN A 1 96 ? 15.679 -2.403 -18.319 1.00 90.25 96 ASN A C 1
ATOM 733 O O . ASN A 1 96 ? 16.813 -2.119 -17.938 1.00 90.25 96 ASN A O 1
ATOM 737 N N . ALA A 1 97 ? 14.604 -1.901 -17.705 1.00 92.38 97 ALA A N 1
ATOM 738 C CA . ALA A 1 97 ? 14.701 -1.103 -16.486 1.00 92.38 97 ALA A CA 1
ATOM 739 C C . ALA A 1 97 ? 15.139 -1.955 -15.281 1.00 92.38 97 ALA A C 1
ATOM 741 O O . ALA A 1 97 ? 15.952 -1.493 -14.482 1.00 92.38 97 ALA A O 1
ATOM 742 N N . ALA A 1 98 ? 14.653 -3.194 -15.167 1.00 90.81 98 ALA A N 1
ATOM 743 C CA . ALA A 1 98 ? 15.072 -4.122 -14.119 1.00 90.81 98 ALA A CA 1
ATOM 744 C C . ALA A 1 98 ? 16.562 -4.468 -14.232 1.00 90.81 98 ALA A C 1
ATOM 746 O O . ALA A 1 98 ? 17.269 -4.407 -13.229 1.00 90.81 98 ALA A O 1
ATOM 747 N N . GLU A 1 99 ? 17.058 -4.735 -15.445 1.00 91.31 99 GLU A N 1
ATOM 748 C CA . GLU A 1 99 ? 18.490 -4.964 -15.705 1.00 91.31 99 GLU A CA 1
ATOM 749 C C . GLU A 1 99 ? 19.363 -3.770 -15.294 1.00 91.31 99 GLU A C 1
ATOM 751 O O . GLU A 1 99 ? 20.496 -3.938 -14.849 1.00 91.31 99 GLU A O 1
ATOM 756 N N . LYS A 1 100 ? 18.821 -2.551 -15.390 1.00 91.81 100 LYS A N 1
ATOM 757 C CA . LYS A 1 100 ? 19.481 -1.304 -14.971 1.00 91.81 100 LYS A CA 1
ATOM 758 C C . LYS A 1 100 ? 19.317 -0.989 -13.480 1.00 91.81 100 LYS A C 1
ATOM 760 O O . LYS A 1 100 ? 19.641 0.119 -13.056 1.00 91.81 100 LYS A O 1
ATOM 765 N N . GLY A 1 101 ? 18.794 -1.922 -12.687 1.00 92.31 101 GLY A N 1
ATOM 766 C CA . GLY A 1 101 ? 18.624 -1.747 -11.246 1.00 92.31 101 GLY A CA 1
ATOM 767 C C . GLY A 1 101 ? 17.483 -0.803 -10.855 1.00 92.31 101 GLY A C 1
ATOM 768 O O . GLY A 1 101 ? 17.485 -0.272 -9.745 1.00 92.31 101 GLY A O 1
ATOM 769 N N . CYS A 1 102 ? 16.497 -0.569 -11.725 1.00 96.06 102 CYS A N 1
ATOM 770 C CA . CYS A 1 102 ? 15.309 0.206 -11.366 1.00 96.06 102 CYS A CA 1
ATOM 771 C C . CYS A 1 102 ? 14.302 -0.630 -10.559 1.00 96.06 102 CYS A C 1
ATOM 773 O O . CYS A 1 102 ? 14.132 -1.830 -10.773 1.00 96.06 102 CYS A O 1
ATOM 775 N N . CYS A 1 103 ? 13.569 0.031 -9.665 1.00 96.12 103 CYS A N 1
ATOM 776 C CA . CYS A 1 103 ? 12.320 -0.483 -9.114 1.00 96.12 103 CYS A CA 1
ATOM 777 C C . CYS A 1 103 ? 11.211 -0.311 -10.163 1.00 96.12 103 CYS A C 1
ATOM 779 O O . CYS A 1 103 ? 11.023 0.790 -10.679 1.00 96.12 103 CYS A O 1
ATOM 781 N N . LEU A 1 104 ? 10.477 -1.379 -10.487 1.00 95.38 104 LEU A N 1
ATOM 782 C CA . LEU A 1 104 ? 9.415 -1.365 -11.512 1.00 95.38 104 LEU A CA 1
ATOM 783 C C . LEU A 1 104 ? 8.031 -0.978 -10.972 1.00 95.38 104 LEU A C 1
ATOM 785 O O . LEU A 1 104 ? 7.055 -0.848 -11.720 1.00 95.38 104 LEU A O 1
ATOM 789 N N . GLY A 1 105 ? 7.933 -0.881 -9.654 1.00 95.62 105 GLY A N 1
ATOM 790 C CA . GLY A 1 105 ? 6.718 -0.605 -8.920 1.00 95.62 105 GLY A CA 1
ATOM 791 C C . GLY A 1 105 ? 6.854 -1.085 -7.485 1.00 95.62 105 GLY A C 1
ATOM 792 O O . GLY A 1 105 ? 7.516 -2.087 -7.225 1.00 95.62 105 GLY A O 1
ATOM 793 N N . LEU A 1 106 ? 6.219 -0.369 -6.570 1.00 97.44 106 LEU A N 1
ATOM 794 C CA . LEU A 1 106 ? 6.258 -0.615 -5.133 1.00 97.44 106 LEU A CA 1
ATOM 795 C C . LEU A 1 106 ? 4.860 -0.356 -4.596 1.00 97.44 106 LEU A C 1
AT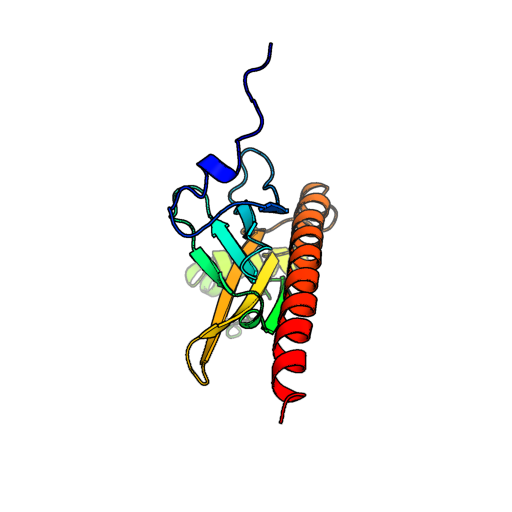OM 797 O O . LEU A 1 106 ? 4.277 0.688 -4.891 1.00 97.44 106 LEU A O 1
ATOM 801 N N . SER A 1 107 ? 4.303 -1.296 -3.849 1.00 97.81 107 SER A N 1
ATOM 802 C CA . SER A 1 107 ? 2.977 -1.163 -3.245 1.00 97.81 107 SER A CA 1
ATOM 803 C C . SER A 1 107 ? 3.001 -1.654 -1.808 1.00 97.81 107 SER A C 1
ATOM 805 O O . SER A 1 107 ? 3.722 -2.597 -1.492 1.00 97.81 107 SER A O 1
ATOM 807 N N . VAL A 1 108 ? 2.185 -1.050 -0.951 1.00 98.38 108 VAL A N 1
ATOM 808 C CA . VAL A 1 108 ? 1.848 -1.633 0.349 1.00 98.38 108 VAL A CA 1
ATOM 809 C C . VAL A 1 108 ? 0.611 -2.498 0.141 1.00 98.38 108 VAL A C 1
ATOM 811 O O . VAL A 1 108 ? -0.451 -1.992 -0.217 1.00 98.38 108 VAL A O 1
ATOM 814 N N . ALA A 1 109 ? 0.767 -3.809 0.289 1.00 98.00 109 ALA A N 1
ATOM 815 C CA . ALA A 1 109 ? -0.306 -4.780 0.143 1.00 98.00 109 ALA A CA 1
ATOM 816 C C . ALA A 1 109 ? -0.810 -5.212 1.521 1.00 98.00 109 ALA A C 1
ATOM 818 O O . ALA A 1 109 ? -0.038 -5.652 2.377 1.00 98.00 109 ALA A O 1
ATOM 819 N N . LEU A 1 110 ? -2.119 -5.098 1.700 1.00 98.00 110 LEU A N 1
ATOM 820 C CA . LEU A 1 110 ? -2.842 -5.408 2.921 1.00 98.00 110 LEU A CA 1
ATOM 821 C C . LEU A 1 110 ? -3.727 -6.627 2.670 1.00 98.00 110 LEU A C 1
ATOM 823 O O . LEU A 1 110 ? -4.494 -6.658 1.705 1.00 98.00 110 LEU A O 1
ATOM 827 N N . ALA A 1 111 ? -3.615 -7.628 3.536 1.00 97.38 111 ALA A N 1
ATOM 828 C CA . ALA A 1 111 ? -4.524 -8.763 3.572 1.00 97.38 111 ALA A CA 1
ATOM 829 C C . ALA A 1 111 ? -5.642 -8.452 4.567 1.00 97.38 111 ALA A C 1
ATOM 831 O O . ALA A 1 111 ? -5.382 -8.311 5.762 1.00 97.38 111 ALA A O 1
ATOM 832 N N . VAL A 1 112 ? -6.871 -8.335 4.071 1.00 95.69 112 VAL A N 1
ATOM 833 C CA . VAL A 1 112 ? -8.050 -7.981 4.865 1.00 95.69 112 VAL A CA 1
ATOM 834 C C . VAL A 1 112 ? -9.044 -9.132 4.811 1.00 95.69 112 VAL A C 1
ATOM 836 O O . VAL A 1 112 ? -9.350 -9.644 3.734 1.00 95.69 112 VAL A O 1
ATOM 839 N N . ARG A 1 113 ? -9.553 -9.560 5.962 1.00 94.38 113 ARG A N 1
ATOM 840 C CA . ARG A 1 113 ? -10.603 -10.573 6.048 1.00 94.38 113 ARG A CA 1
ATOM 841 C C . ARG A 1 113 ? -11.848 -10.093 5.301 1.00 94.38 113 ARG A C 1
ATOM 843 O O . ARG A 1 113 ? -12.263 -8.945 5.417 1.00 94.38 113 ARG A O 1
ATOM 850 N N . SER A 1 114 ? -12.433 -10.978 4.505 1.00 88.62 114 SER A N 1
ATOM 851 C CA . SER A 1 114 ? -13.617 -10.708 3.697 1.00 88.62 114 SER A CA 1
ATOM 852 C C . SER A 1 114 ? -14.578 -11.888 3.810 1.00 88.62 114 SER A C 1
ATOM 854 O O . SER A 1 114 ? -14.360 -12.950 3.231 1.00 88.62 114 SER A O 1
ATOM 856 N N . GLY A 1 115 ? -15.640 -11.719 4.599 1.00 83.50 115 GLY A N 1
ATOM 857 C CA . GLY A 1 115 ? -16.544 -12.815 4.956 1.00 83.50 115 GLY A CA 1
ATOM 858 C C . GLY A 1 115 ? -15.914 -13.819 5.932 1.00 83.50 115 GLY A C 1
ATOM 859 O O . GLY A 1 115 ? -14.885 -13.545 6.545 1.00 83.50 115 GLY A O 1
ATOM 860 N N . ALA A 1 116 ? -16.552 -14.982 6.094 1.00 78.56 116 ALA A N 1
ATOM 861 C CA . ALA A 1 116 ? -16.153 -15.975 7.098 1.00 78.56 116 ALA A CA 1
ATOM 862 C C . ALA A 1 116 ? -14.767 -16.593 6.826 1.00 78.56 116 ALA A C 1
ATOM 864 O O . ALA A 1 116 ? -13.976 -16.764 7.751 1.00 78.56 116 ALA A O 1
ATOM 865 N N . GLU A 1 117 ? -14.456 -16.877 5.558 1.00 79.00 117 GLU A N 1
ATOM 866 C CA . GLU A 1 117 ? -13.225 -17.585 5.164 1.00 79.00 117 GLU A CA 1
ATOM 867 C C . GLU A 1 117 ? -12.403 -16.855 4.090 1.00 79.00 117 GLU A C 1
ATOM 869 O O . GLU A 1 117 ? -11.313 -17.296 3.730 1.00 79.00 117 GLU A O 1
ATOM 874 N N . GLY A 1 118 ? -12.898 -15.735 3.559 1.00 88.69 118 GLY A N 1
ATOM 875 C CA . GLY A 1 118 ? -12.218 -15.013 2.491 1.00 88.69 118 GLY A CA 1
ATOM 876 C C . GLY A 1 118 ? -11.134 -14.072 3.010 1.00 88.69 118 GLY A C 1
ATOM 877 O O . GLY A 1 118 ? -11.242 -13.477 4.084 1.00 88.69 118 GLY A O 1
ATOM 878 N N . VAL A 1 119 ? -10.095 -13.890 2.198 1.00 93.69 119 VAL A N 1
ATOM 879 C CA . VAL A 1 119 ? -9.085 -12.843 2.374 1.00 93.69 119 VAL A CA 1
ATOM 880 C C . VAL A 1 119 ? -9.035 -12.027 1.090 1.00 93.69 119 VAL A C 1
ATOM 882 O O . VAL A 1 119 ? -8.704 -12.543 0.024 1.00 93.69 119 VAL A O 1
ATOM 885 N N . ALA A 1 120 ? -9.383 -10.750 1.193 1.00 94.25 120 ALA A N 1
ATOM 886 C CA . ALA A 1 120 ? -9.232 -9.775 0.129 1.00 94.25 120 ALA A CA 1
ATOM 887 C C . ALA A 1 120 ? -7.857 -9.102 0.222 1.00 94.25 120 ALA A C 1
ATOM 889 O O . ALA A 1 120 ? -7.288 -8.939 1.303 1.00 94.25 120 ALA A O 1
ATOM 890 N N . ARG A 1 121 ? -7.329 -8.681 -0.929 1.00 94.94 121 ARG A N 1
ATOM 891 C CA . ARG A 1 121 ? -6.078 -7.928 -1.014 1.00 94.94 121 ARG A CA 1
ATOM 892 C C . ARG A 1 121 ? -6.379 -6.485 -1.393 1.00 94.94 121 ARG A C 1
ATOM 894 O O . ARG A 1 121 ? -6.864 -6.228 -2.491 1.00 94.94 121 ARG A O 1
ATOM 901 N N . LEU A 1 122 ? -6.062 -5.560 -0.494 1.00 94.88 122 LEU A N 1
ATOM 902 C CA . LEU A 1 122 ? -6.061 -4.126 -0.768 1.00 94.88 122 LEU A CA 1
ATOM 903 C C . LEU A 1 122 ? -4.627 -3.699 -1.090 1.00 94.88 122 LEU A C 1
ATOM 905 O O . LEU A 1 122 ? -3.715 -3.943 -0.304 1.00 94.88 122 LEU A O 1
ATOM 909 N N . GLU A 1 123 ? -4.419 -3.063 -2.238 1.00 95.44 123 GLU A N 1
ATOM 910 C CA . GLU A 1 123 ? -3.106 -2.547 -2.632 1.00 95.44 123 GLU A CA 1
ATOM 911 C C . GLU A 1 123 ? -3.096 -1.024 -2.643 1.00 95.44 123 GLU A C 1
ATOM 913 O O . GLU A 1 123 ? -3.935 -0.384 -3.276 1.00 95.44 123 GLU A O 1
ATOM 918 N N . ILE A 1 124 ? -2.102 -0.448 -1.971 1.00 96.69 124 ILE A N 1
ATOM 919 C CA . ILE A 1 124 ? -1.801 0.978 -2.014 1.00 96.69 124 ILE A CA 1
ATOM 920 C C . ILE A 1 124 ? -0.546 1.158 -2.875 1.00 96.69 124 ILE A C 1
ATOM 922 O O . ILE A 1 124 ? 0.563 0.887 -2.402 1.00 96.69 124 ILE A O 1
ATOM 926 N N . PRO A 1 125 ? -0.688 1.567 -4.150 1.00 96.06 125 PRO A N 1
ATOM 927 C CA . PRO A 1 125 ? 0.448 1.731 -5.042 1.00 96.06 125 PRO A CA 1
ATOM 928 C C . PRO A 1 125 ? 1.234 2.996 -4.690 1.00 96.06 125 PRO A C 1
ATOM 930 O O . PRO A 1 1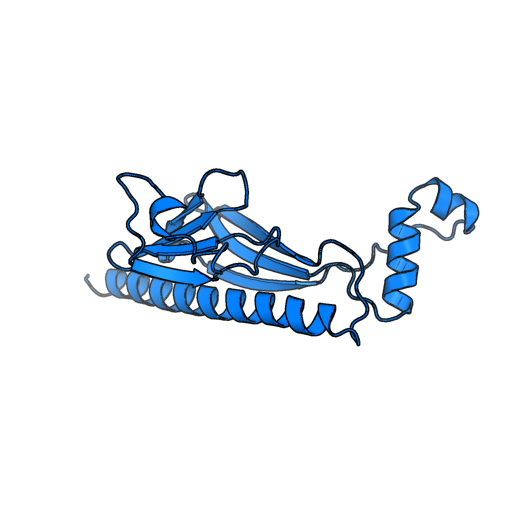25 ? 0.703 4.104 -4.739 1.00 96.06 125 PRO A O 1
ATOM 933 N N . VAL A 1 126 ? 2.518 2.828 -4.379 1.00 96.69 126 VAL A N 1
ATOM 934 C CA . VAL A 1 126 ? 3.428 3.916 -3.995 1.00 96.69 126 VAL A CA 1
ATOM 935 C C . VAL A 1 126 ? 4.308 4.340 -5.163 1.00 96.69 126 VAL A C 1
ATOM 937 O O . VAL A 1 126 ? 4.428 5.524 -5.469 1.00 96.69 126 VAL A O 1
ATOM 940 N N . ILE A 1 127 ? 4.868 3.362 -5.873 1.00 95.62 127 ILE A N 1
ATOM 941 C CA . ILE A 1 127 ? 5.600 3.561 -7.121 1.00 95.62 127 ILE A CA 1
ATOM 942 C C . ILE A 1 127 ? 4.820 2.846 -8.224 1.00 95.62 127 ILE A C 1
ATOM 944 O O . ILE A 1 127 ? 4.649 1.628 -8.186 1.00 95.62 127 ILE A O 1
ATOM 948 N N . THR A 1 128 ? 4.336 3.600 -9.212 1.00 92.00 128 THR A N 1
ATOM 949 C CA . THR A 1 128 ? 3.550 3.067 -10.344 1.00 92.00 128 THR A CA 1
ATOM 950 C C . THR A 1 128 ? 4.334 3.003 -11.654 1.00 92.00 128 THR A C 1
ATOM 952 O O . THR A 1 128 ? 3.887 2.351 -12.601 1.00 92.00 128 THR A O 1
ATOM 955 N N . ARG A 1 129 ? 5.493 3.666 -11.702 1.00 89.12 129 ARG A N 1
ATOM 956 C CA . ARG A 1 129 ? 6.401 3.784 -12.850 1.00 89.12 129 ARG A CA 1
ATOM 957 C C . ARG A 1 129 ? 7.807 3.372 -12.445 1.00 89.12 129 ARG A C 1
ATOM 959 O O . ARG A 1 129 ? 8.121 3.339 -11.264 1.00 89.12 129 ARG A O 1
ATOM 966 N N . GLU A 1 130 ? 8.648 3.078 -13.418 1.00 93.88 130 GLU A N 1
ATOM 967 C CA . GLU A 1 130 ? 10.028 2.682 -13.186 1.00 93.88 130 GLU A CA 1
ATOM 968 C C . GLU A 1 130 ? 10.823 3.835 -12.554 1.00 93.88 130 GLU A C 1
ATOM 970 O O . GLU A 1 130 ? 10.824 4.956 -13.064 1.00 93.88 130 GLU A O 1
ATOM 975 N N . VAL A 1 131 ? 11.516 3.563 -11.447 1.00 95.38 131 VAL A N 1
ATOM 976 C CA . VAL A 1 131 ? 12.344 4.548 -10.734 1.00 95.38 131 VAL A CA 1
ATOM 977 C C . VAL A 1 131 ? 13.701 3.929 -10.413 1.00 95.38 131 VAL A C 1
ATOM 979 O O . VAL A 1 131 ? 13.776 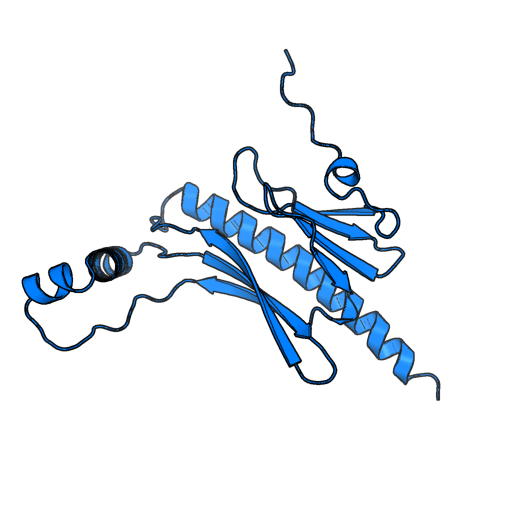2.817 -9.896 1.00 95.38 131 VAL A O 1
ATOM 982 N N . SER A 1 132 ? 14.789 4.648 -10.701 1.00 95.88 132 SER A N 1
ATOM 983 C CA . SER A 1 132 ? 16.140 4.221 -10.310 1.00 95.88 132 SER A CA 1
ATOM 984 C C . SER A 1 132 ? 16.250 4.118 -8.786 1.00 95.88 132 SER A C 1
ATOM 986 O O . SER A 1 132 ? 15.897 5.068 -8.081 1.00 95.88 132 SER A O 1
ATOM 988 N N . ARG A 1 133 ? 16.775 2.996 -8.280 1.00 95.75 133 ARG A N 1
ATOM 989 C CA . ARG A 1 133 ? 16.947 2.757 -6.836 1.00 95.75 133 ARG A CA 1
ATOM 990 C C . ARG A 1 133 ? 17.912 3.735 -6.164 1.00 95.75 133 ARG A C 1
ATOM 992 O O . ARG A 1 133 ? 17.755 4.037 -4.986 1.00 95.75 133 ARG A O 1
ATOM 999 N N . ASP A 1 134 ? 18.853 4.292 -6.920 1.00 95.44 134 ASP A N 1
ATOM 1000 C CA . ASP A 1 134 ? 19.824 5.259 -6.395 1.00 95.44 134 ASP A CA 1
ATOM 1001 C C . ASP A 1 134 ? 19.244 6.675 -6.270 1.00 95.44 134 ASP A C 1
ATOM 1003 O O . ASP A 1 134 ? 19.836 7.553 -5.634 1.00 95.44 134 ASP A O 1
ATOM 1007 N N . SER A 1 135 ? 18.069 6.916 -6.859 1.00 96.50 135 SER A N 1
ATOM 1008 C CA . SER A 1 135 ? 17.444 8.234 -6.871 1.00 96.50 135 SER A CA 1
ATOM 1009 C C . SER A 1 135 ? 16.876 8.632 -5.505 1.00 96.50 135 SER A C 1
ATOM 1011 O O . SER A 1 135 ? 16.394 7.809 -4.725 1.00 96.50 135 SER A O 1
ATOM 1013 N N . LEU A 1 136 ? 16.852 9.942 -5.243 1.00 95.88 136 LEU A N 1
ATOM 1014 C CA . LEU A 1 136 ? 16.141 10.496 -4.086 1.00 95.88 136 LEU A CA 1
ATOM 1015 C C . LEU A 1 136 ? 14.643 10.172 -4.132 1.00 95.88 136 LEU A C 1
ATOM 1017 O O . LEU A 1 136 ? 14.051 9.912 -3.093 1.00 95.88 136 LEU A O 1
ATOM 1021 N N . ALA A 1 137 ? 14.050 10.130 -5.330 1.00 94.06 137 ALA A N 1
ATOM 1022 C CA . ALA A 1 137 ? 12.647 9.774 -5.503 1.00 94.06 137 ALA A CA 1
ATOM 1023 C C . ALA A 1 137 ? 12.353 8.362 -4.981 1.00 94.06 137 ALA A C 1
ATOM 1025 O O . ALA A 1 137 ? 11.386 8.187 -4.246 1.00 94.06 137 ALA A O 1
ATOM 1026 N N . PHE A 1 138 ? 13.203 7.377 -5.300 1.00 96.50 138 PHE A N 1
ATOM 1027 C CA . PHE A 1 138 ? 13.056 6.027 -4.757 1.00 96.50 138 PHE A CA 1
ATOM 1028 C C . PHE A 1 138 ? 13.141 6.034 -3.232 1.00 96.50 138 PHE A C 1
ATOM 1030 O O . PHE A 1 138 ? 12.231 5.523 -2.598 1.00 96.50 138 PHE A O 1
ATOM 1037 N N . LYS A 1 139 ? 14.160 6.684 -2.653 1.00 96.88 139 LYS A N 1
ATOM 1038 C CA . LYS A 1 139 ? 14.342 6.762 -1.191 1.00 96.88 139 LYS A CA 1
ATOM 1039 C C . LYS A 1 139 ? 13.147 7.404 -0.479 1.00 96.88 139 LYS A C 1
ATOM 1041 O O . LYS A 1 139 ? 12.714 6.915 0.558 1.00 96.88 139 LYS A O 1
ATOM 1046 N N . SER A 1 140 ? 12.600 8.490 -1.029 1.00 95.19 140 SER A N 1
ATOM 1047 C CA . SER A 1 140 ? 11.413 9.141 -0.464 1.00 95.19 140 SER A CA 1
ATOM 1048 C C . SER A 1 140 ? 10.173 8.256 -0.579 1.00 95.19 140 SER A C 1
ATOM 1050 O O . SER A 1 140 ? 9.446 8.094 0.394 1.00 95.19 140 SER A O 1
ATOM 1052 N N . LEU A 1 141 ? 9.938 7.655 -1.749 1.00 95.62 141 LEU A N 1
ATOM 1053 C CA . LEU A 1 141 ? 8.769 6.807 -1.990 1.00 95.62 141 LEU A CA 1
ATOM 1054 C C . LEU A 1 141 ? 8.828 5.504 -1.181 1.00 95.62 141 LEU A C 1
ATOM 1056 O O . LEU A 1 141 ? 7.817 5.106 -0.611 1.00 95.62 141 LEU A O 1
ATOM 1060 N N . SER A 1 142 ? 9.995 4.868 -1.067 1.00 96.62 142 SER A N 1
ATOM 1061 C CA . SER A 1 142 ? 10.181 3.704 -0.196 1.00 96.62 142 SER A CA 1
ATOM 1062 C C . SER A 1 142 ? 9.979 4.069 1.273 1.00 96.62 142 SER A C 1
ATOM 1064 O O . SER A 1 142 ? 9.321 3.319 1.984 1.00 96.62 142 SER A O 1
ATOM 1066 N N . GLY A 1 143 ? 10.435 5.252 1.701 1.00 97.56 143 GLY A N 1
ATOM 1067 C CA . GLY A 1 143 ? 10.176 5.770 3.045 1.00 97.56 143 GLY A CA 1
ATOM 1068 C C . GLY A 1 143 ? 8.682 5.910 3.355 1.00 97.56 143 GLY A C 1
ATOM 1069 O O . GLY A 1 143 ? 8.241 5.476 4.413 1.00 97.56 143 GLY A O 1
ATOM 1070 N N . TYR A 1 144 ? 7.874 6.416 2.416 1.00 97.00 144 TYR A N 1
ATOM 1071 C CA . TYR A 1 144 ? 6.414 6.463 2.599 1.00 97.00 144 TYR A CA 1
ATOM 1072 C C . TYR A 1 144 ? 5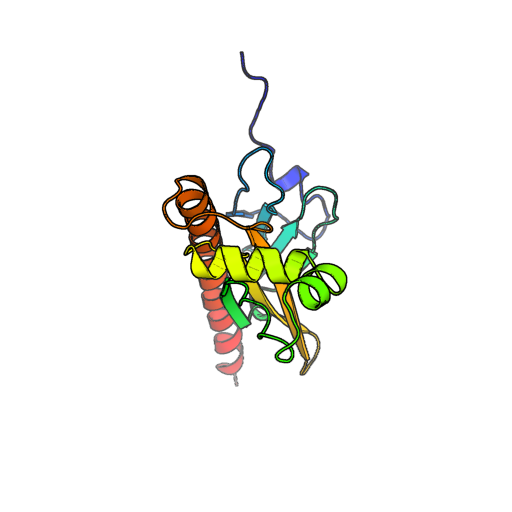.780 5.068 2.669 1.00 97.00 144 TYR A C 1
ATOM 1074 O O . TYR A 1 144 ? 4.824 4.866 3.415 1.00 97.00 144 TYR A O 1
ATOM 1082 N N . ALA A 1 145 ? 6.300 4.097 1.910 1.00 97.94 145 ALA A N 1
ATOM 1083 C CA . ALA A 1 145 ? 5.836 2.714 1.995 1.00 97.94 145 ALA A CA 1
ATOM 1084 C C . ALA A 1 145 ? 6.163 2.087 3.362 1.00 97.94 145 ALA A C 1
ATOM 1086 O O . ALA A 1 145 ? 5.330 1.377 3.922 1.00 97.94 145 ALA A O 1
ATOM 1087 N N . GLU A 1 146 ? 7.351 2.365 3.903 1.00 98.38 146 GLU A N 1
ATOM 1088 C CA . GLU A 1 146 ? 7.789 1.922 5.231 1.00 98.38 146 GLU A CA 1
ATOM 1089 C C . GLU A 1 146 ? 6.976 2.571 6.355 1.00 98.38 146 GLU A C 1
ATOM 1091 O O . GLU A 1 146 ? 6.520 1.862 7.250 1.00 98.38 146 GLU A O 1
ATOM 1096 N N . GLU A 1 147 ? 6.731 3.882 6.283 1.00 97.94 147 GLU A N 1
ATOM 1097 C CA . GLU A 1 147 ? 5.877 4.613 7.228 1.00 97.94 147 GLU A CA 1
ATOM 1098 C C . GLU A 1 147 ? 4.466 4.018 7.258 1.00 97.94 147 GLU A C 1
ATOM 1100 O O . GLU A 1 147 ? 3.969 3.617 8.312 1.00 97.94 147 GLU A O 1
ATOM 1105 N N . LEU A 1 148 ? 3.850 3.878 6.081 1.00 97.62 148 LEU A N 1
ATOM 1106 C CA . LEU A 1 148 ? 2.523 3.294 5.953 1.00 97.62 148 LEU A CA 1
ATOM 1107 C C . LEU A 1 148 ? 2.495 1.850 6.471 1.00 97.62 148 LEU A C 1
ATOM 1109 O O . LEU A 1 148 ? 1.580 1.486 7.211 1.00 97.62 148 LEU A O 1
ATOM 1113 N N . LYS A 1 149 ? 3.498 1.028 6.134 1.00 98.19 149 LYS A N 1
ATOM 1114 C CA . LYS A 1 149 ? 3.599 -0.339 6.657 1.00 98.19 149 LYS A CA 1
ATOM 1115 C C . LYS A 1 149 ? 3.688 -0.350 8.183 1.00 98.19 149 LYS A C 1
ATOM 1117 O O . LYS A 1 149 ? 2.952 -1.115 8.799 1.00 98.19 149 LYS A O 1
ATOM 1122 N N . GLY A 1 150 ? 4.532 0.491 8.780 1.00 98.31 150 GLY A N 1
ATOM 1123 C CA . GLY A 1 150 ? 4.689 0.579 10.232 1.00 98.31 150 GLY A CA 1
ATOM 1124 C C . GLY A 1 150 ? 3.378 0.927 10.939 1.00 98.31 150 GLY A C 1
ATOM 1125 O O . GLY A 1 150 ? 3.004 0.266 11.910 1.00 98.31 150 GLY A O 1
ATOM 1126 N N . SER A 1 151 ? 2.627 1.893 10.405 1.00 97.88 151 SER A N 1
ATOM 1127 C CA . SER A 1 151 ? 1.299 2.238 10.921 1.00 97.88 151 SER A CA 1
ATOM 1128 C C . SER A 1 151 ? 0.310 1.074 10.814 1.00 97.88 151 SER A C 1
ATOM 1130 O O . SER A 1 151 ? -0.435 0.810 11.756 1.00 97.88 151 SER A O 1
ATOM 1132 N N . MET A 1 152 ? 0.310 0.337 9.700 1.00 98.00 152 MET A N 1
ATOM 1133 C CA . MET A 1 152 ? -0.577 -0.820 9.514 1.00 98.00 152 MET A CA 1
ATOM 1134 C C . MET A 1 152 ? -0.179 -2.020 10.383 1.00 98.00 152 MET A C 1
ATOM 1136 O O . MET A 1 152 ? -1.052 -2.714 10.897 1.00 98.00 152 MET A O 1
ATOM 1140 N N . ASP A 1 153 ? 1.114 -2.245 10.620 1.00 98.19 153 ASP A N 1
ATOM 1141 C CA . ASP A 1 153 ? 1.589 -3.275 11.551 1.00 98.19 153 ASP A CA 1
ATOM 1142 C C . ASP A 1 153 ? 1.119 -2.979 12.988 1.00 98.19 153 ASP A C 1
ATOM 1144 O O . ASP A 1 153 ? 0.730 -3.892 13.721 1.00 98.19 153 ASP A O 1
ATOM 1148 N N . ALA A 1 154 ? 1.066 -1.700 13.380 1.00 96.81 154 ALA A N 1
ATOM 1149 C CA . ALA A 1 154 ? 0.490 -1.294 14.661 1.00 96.81 154 ALA A CA 1
ATOM 1150 C C . ALA A 1 154 ? -1.024 -1.565 14.731 1.00 96.81 154 ALA A C 1
ATOM 1152 O O . ALA A 1 154 ? -1.512 -2.037 15.761 1.00 96.81 154 ALA A O 1
ATOM 1153 N N . VAL A 1 155 ? -1.766 -1.328 13.642 1.00 96.94 155 VAL A N 1
ATOM 1154 C CA . VAL A 1 155 ? -3.193 -1.689 13.540 1.00 96.94 155 VAL A CA 1
ATOM 1155 C C . VAL A 1 155 ? -3.382 -3.199 13.723 1.00 96.94 155 VAL A C 1
ATOM 1157 O O . VAL A 1 155 ? -4.200 -3.606 14.548 1.00 96.94 155 VAL A O 1
ATOM 1160 N N . ILE A 1 156 ? -2.580 -4.026 13.037 1.00 97.19 156 ILE A N 1
ATOM 1161 C CA . ILE A 1 156 ? -2.617 -5.498 13.141 1.00 97.19 156 ILE A CA 1
ATOM 1162 C C . ILE A 1 156 ? -2.392 -5.947 14.588 1.00 97.19 156 ILE A C 1
ATOM 1164 O O . ILE A 1 156 ? -3.170 -6.735 15.128 1.00 97.19 156 ILE A O 1
ATOM 1168 N N . ALA A 1 157 ? -1.355 -5.418 15.246 1.00 95.38 157 ALA A N 1
ATOM 1169 C CA . ALA A 1 157 ? -1.039 -5.770 16.627 1.00 95.38 157 ALA A CA 1
ATOM 1170 C C . ALA A 1 157 ? -2.199 -5.449 17.588 1.00 95.38 157 ALA A C 1
ATOM 1172 O O . ALA A 1 157 ? -2.519 -6.248 18.473 1.00 95.38 157 ALA A O 1
ATOM 1173 N N . ARG A 1 158 ? -2.876 -4.308 17.396 1.00 93.75 158 ARG A N 1
ATOM 1174 C CA . ARG A 1 158 ? -4.059 -3.940 18.190 1.00 93.75 158 ARG A CA 1
ATOM 1175 C C . ARG A 1 158 ? -5.270 -4.816 17.883 1.00 93.75 158 ARG A C 1
ATOM 1177 O O . ARG A 1 158 ? -5.980 -5.195 18.815 1.00 93.75 158 ARG A O 1
ATOM 1184 N N . GLY A 1 159 ? -5.507 -5.136 16.611 1.00 92.19 159 GLY A N 1
ATOM 1185 C CA . GLY A 1 159 ? -6.583 -6.031 16.184 1.00 92.19 159 GLY A CA 1
ATOM 1186 C C . GLY A 1 159 ? -6.456 -7.413 16.829 1.00 92.19 159 GLY A C 1
ATOM 1187 O O . GLY A 1 159 ? -7.406 -7.894 17.447 1.00 92.19 159 GLY A O 1
ATOM 1188 N N . ALA A 1 160 ? -5.251 -7.990 16.798 1.00 90.00 160 ALA A N 1
ATOM 1189 C CA . ALA A 1 160 ? -4.947 -9.285 17.409 1.00 90.00 160 ALA A CA 1
ATOM 1190 C C . ALA A 1 160 ? -5.104 -9.289 18.943 1.00 90.00 160 ALA A C 1
ATOM 1192 O O . ALA A 1 160 ? -5.578 -10.266 19.526 1.00 90.00 160 ALA A O 1
ATOM 1193 N N . ALA A 1 161 ? -4.742 -8.193 19.619 1.00 86.44 161 ALA A N 1
ATOM 1194 C CA . ALA A 1 161 ? -4.917 -8.074 21.068 1.00 86.44 161 ALA A CA 1
ATOM 1195 C C . ALA A 1 161 ? -6.401 -8.053 21.484 1.00 86.44 161 ALA A C 1
ATOM 1197 O O . ALA A 1 161 ? -6.759 -8.594 22.532 1.00 86.44 161 ALA A O 1
ATOM 1198 N N . LYS A 1 162 ? -7.271 -7.450 20.662 1.00 78.62 162 LYS A N 1
ATOM 1199 C CA . LYS A 1 162 ? -8.717 -7.375 20.916 1.00 78.62 162 LYS A CA 1
ATOM 1200 C C . LYS A 1 162 ? -9.421 -8.712 20.657 1.00 78.62 162 LYS A C 1
ATOM 1202 O O . LYS A 1 162 ? -10.308 -9.068 21.429 1.00 78.62 162 LYS A O 1
ATOM 1207 N N . SER A 1 163 ? -9.014 -9.470 19.636 1.00 70.00 163 SER A N 1
ATOM 1208 C CA . SER A 1 163 ? -9.593 -10.791 19.347 1.00 70.00 163 SER A CA 1
ATOM 1209 C C . SER A 1 163 ? -9.192 -11.851 20.382 1.00 70.00 163 SER A C 1
ATOM 1211 O O . SER A 1 163 ? -10.053 -12.559 20.896 1.00 70.00 163 SER A O 1
ATOM 1213 N N . GLY A 1 164 ? -7.919 -11.899 20.791 1.00 59.50 164 GLY A N 1
ATOM 1214 C CA . GLY A 1 164 ? -7.426 -12.868 21.785 1.00 59.50 164 GLY A CA 1
ATOM 1215 C C . GLY A 1 164 ? -7.877 -12.618 23.235 1.00 59.50 164 GLY A C 1
ATOM 1216 O O . GLY A 1 164 ? -7.632 -13.449 24.115 1.00 59.50 164 GLY A O 1
ATOM 1217 N N . GLY A 1 165 ? -8.505 -11.470 23.512 1.00 52.47 165 GLY A N 1
ATOM 1218 C CA . GLY A 1 165 ? -9.147 -11.163 24.794 1.00 52.47 165 GLY A CA 1
ATOM 1219 C C . GLY A 1 165 ? -10.595 -11.656 24.895 1.00 52.47 165 GLY A C 1
ATOM 1220 O O . GLY A 1 165 ? -11.093 -11.836 26.006 1.00 52.47 165 GLY A O 1
ATOM 1221 N N . ALA A 1 166 ? -11.261 -11.897 23.760 1.00 50.31 166 ALA A N 1
ATOM 1222 C CA . ALA A 1 166 ? -12.627 -12.416 23.720 1.00 50.31 166 ALA A CA 1
ATOM 1223 C C . ALA A 1 166 ? -12.683 -13.931 23.997 1.00 50.31 166 ALA A C 1
ATOM 1225 O O . ALA A 1 166 ? -13.607 -14.389 24.657 1.00 50.31 166 ALA A O 1
ATOM 1226 N N . GLU A 1 167 ? -11.657 -14.689 23.593 1.00 46.22 167 GLU A N 1
ATOM 1227 C CA . GLU A 1 167 ? -11.584 -16.152 23.781 1.00 46.22 167 GLU A CA 1
ATOM 1228 C C . GLU A 1 167 ? -11.194 -16.597 25.205 1.00 46.22 167 GLU A C 1
ATOM 1230 O O . GLU A 1 167 ? -11.268 -17.777 25.524 1.00 46.22 167 GLU A O 1
ATOM 1235 N N . ARG A 1 168 ? -10.785 -15.683 26.099 1.00 44.84 168 ARG A N 1
ATOM 1236 C CA . ARG A 1 168 ? -10.405 -16.009 27.496 1.00 44.84 168 ARG A CA 1
ATOM 1237 C C . ARG A 1 168 ? -11.511 -15.749 28.524 1.00 44.84 168 ARG A C 1
ATOM 1239 O O . ARG A 1 168 ? -11.222 -15.575 29.708 1.00 44.84 168 ARG A O 1
ATOM 1246 N N . LYS A 1 169 ? -12.762 -15.672 28.074 1.00 42.19 169 LYS A N 1
ATOM 1247 C CA . LYS A 1 169 ? -13.949 -15.541 28.927 1.00 42.19 169 LYS A CA 1
ATOM 1248 C C . LYS A 1 169 ? -14.961 -16.646 28.613 1.00 42.19 169 LYS A C 1
ATOM 1250 O O . LYS A 1 169 ? -16.089 -16.342 28.248 1.00 42.19 169 LYS A O 1
ATOM 1255 N N . GLU A 1 170 ? -14.555 -17.899 28.778 1.00 36.00 170 GLU A N 1
ATOM 1256 C CA . GLU A 1 170 ? -15.467 -19.032 28.993 1.00 36.00 170 GLU A CA 1
ATOM 1257 C C . GLU A 1 170 ? -14.951 -19.896 30.145 1.00 36.00 170 GLU A C 1
ATOM 1259 O O . GLU A 1 170 ? -13.713 -20.071 30.241 1.00 36.00 170 GLU A O 1
#